Protein AF-A0A167GRJ6-F1 (afdb_monomer_lite)

Radius of gyration: 40.34 Å; chains: 1; bounding box: 86×49×96 Å

Foldseek 3Di:
DCVVDCPVCPPVNVVVVLVVCCVVVPHDDDPVVVVVVVVVVVVPPPDDDPPDPADDDDPDVPDDRDPDDDDDDPDPDDDDQADPQFLLNDPLLVVQLVVLLVLLCVLQQPPPPDPDHDDSCVVQVVCCVVQVDGNRNRGPVCSVVSNVVSVVSSCPGPVNVVCVVVVHDSGDDSVVSSVVVD

Secondary structure (DSSP, 8-state):
-GGG-TTTS-HHHHHHHHHHHHHHHS----TTHHHHHHHHHHH-------S--S---SS-TT----S------------PPPPTTBTTTSHHHHHHHHHHHHHHHHHHHS-TT-SS---TTHHHHHHHHHHSS-GGGSBGGGHHHHHHHHHHHHHTSHHHHHHHHTT--SS--HHHHHHHT-

Sequence (182 aa):
MVDSDPNAYPVEALMKIKATHEKMAGRIEQAADMFCARKLLNDLKMIEVHHNLGNVAIDSPGAILAQTVNLKTTKTTIKINAPPGTIGADQSASRYVQHLIRRYNEFAGADKTRGTKFSYGAISKNIETNFKAPWKLVAMENFGALCTYLQRRIARTRIAKSNSAKGHRSFSSFEEYSSEQR

Organism: NCBI:txid1300342

pLDDT: mean 82.09, std 11.41, range [52.38, 95.94]

Structure (mmCIF, N/CA/C/O backbone):
data_AF-A0A167GRJ6-F1
#
_entry.id   AF-A0A167GRJ6-F1
#
loop_
_atom_site.group_PDB
_atom_site.id
_atom_site.type_symbol
_atom_site.label_atom_id
_atom_site.label_alt_id
_atom_site.label_comp_id
_atom_site.label_asym_id
_atom_site.label_entity_id
_atom_site.label_seq_id
_atom_site.pdbx_PDB_ins_code
_atom_site.Cartn_x
_atom_site.Cartn_y
_atom_site.Cartn_z
_atom_site.occupancy
_atom_site.B_iso_or_equiv
_atom_site.auth_seq_id
_atom_site.auth_comp_id
_atom_site.auth_asym_id
_atom_site.auth_atom_id
_atom_site.pdbx_PDB_model_num
ATOM 1 N N . MET A 1 1 ? 48.302 21.259 -43.603 1.00 52.38 1 MET A N 1
ATOM 2 C CA . MET A 1 1 ? 47.309 21.167 -44.691 1.00 52.38 1 MET A CA 1
ATOM 3 C C . MET A 1 1 ? 47.840 22.029 -45.822 1.00 52.38 1 MET A C 1
ATOM 5 O O . MET A 1 1 ? 48.268 23.138 -45.532 1.00 52.38 1 MET A O 1
ATOM 9 N N . VAL A 1 2 ? 47.944 21.498 -47.044 1.00 59.41 2 VAL A N 1
ATOM 10 C CA . VAL A 1 2 ? 48.579 22.200 -48.183 1.00 59.41 2 VAL A CA 1
ATOM 11 C C . VAL A 1 2 ? 47.883 23.540 -48.457 1.00 59.41 2 VAL A C 1
ATOM 13 O O . VAL A 1 2 ? 48.549 24.533 -48.720 1.00 59.41 2 VAL A O 1
ATOM 16 N N . ASP A 1 3 ? 46.569 23.597 -48.233 1.00 60.84 3 ASP A N 1
ATOM 17 C CA . ASP A 1 3 ? 45.753 24.805 -48.406 1.00 60.84 3 ASP A CA 1
ATOM 18 C C . ASP A 1 3 ? 45.880 25.836 -47.267 1.00 60.84 3 ASP A C 1
ATOM 20 O O . ASP A 1 3 ? 45.352 26.939 -47.370 1.00 60.84 3 ASP A O 1
ATOM 24 N N . SER A 1 4 ? 46.568 25.506 -46.167 1.00 69.25 4 SER A N 1
ATOM 25 C CA . SER A 1 4 ? 46.751 26.427 -45.032 1.00 69.25 4 SER A CA 1
ATOM 26 C C . SER A 1 4 ? 47.984 27.320 -45.147 1.00 69.25 4 SER A C 1
ATOM 28 O O . SER A 1 4 ? 48.076 28.288 -44.398 1.00 69.25 4 SER A O 1
ATOM 30 N N . ASP A 1 5 ? 48.929 27.006 -46.037 1.00 69.19 5 ASP A N 1
ATOM 31 C CA . ASP A 1 5 ? 50.139 27.812 -46.232 1.00 69.19 5 ASP A CA 1
ATOM 32 C C . ASP A 1 5 ? 50.564 27.833 -47.713 1.00 69.19 5 ASP A C 1
ATOM 34 O O . ASP A 1 5 ? 51.377 27.009 -48.153 1.00 69.19 5 ASP A O 1
ATOM 38 N N . PRO A 1 6 ? 50.023 28.784 -48.498 1.00 68.81 6 PRO A N 1
ATOM 39 C CA . PRO A 1 6 ? 50.316 28.916 -49.926 1.00 68.81 6 PRO A CA 1
ATOM 40 C C . PRO A 1 6 ? 51.794 29.193 -50.235 1.00 68.81 6 PRO A C 1
ATOM 42 O O . PRO A 1 6 ? 52.255 28.904 -51.338 1.00 68.81 6 PRO A O 1
ATOM 45 N N . ASN A 1 7 ? 52.546 29.743 -49.276 1.00 72.31 7 ASN A N 1
ATOM 46 C CA . ASN A 1 7 ? 53.958 30.078 -49.461 1.00 72.31 7 ASN A CA 1
ATOM 47 C C . ASN A 1 7 ? 54.868 28.859 -49.274 1.00 72.31 7 ASN A C 1
ATOM 49 O O . ASN A 1 7 ? 55.929 28.788 -49.892 1.00 72.31 7 ASN A O 1
ATOM 53 N N . ALA A 1 8 ? 54.453 27.890 -48.453 1.00 74.25 8 ALA A N 1
ATOM 54 C CA . ALA A 1 8 ? 55.183 26.639 -48.261 1.00 74.25 8 ALA A CA 1
ATOM 55 C C . ALA A 1 8 ? 55.034 25.671 -49.450 1.00 74.25 8 ALA A C 1
ATOM 57 O O . ALA A 1 8 ? 55.928 24.859 -49.696 1.00 74.25 8 ALA A O 1
ATOM 58 N N . TYR A 1 9 ? 53.936 25.770 -50.209 1.00 76.56 9 TYR A N 1
ATOM 59 C CA . TYR A 1 9 ? 53.639 24.900 -51.353 1.00 76.56 9 TYR A CA 1
ATOM 60 C C . TYR A 1 9 ? 53.313 25.702 -52.621 1.00 76.56 9 TYR A C 1
ATOM 62 O O . TYR A 1 9 ? 52.185 25.648 -53.119 1.00 76.56 9 TYR A O 1
ATOM 70 N N . PRO A 1 10 ? 54.293 26.430 -53.188 1.00 81.31 10 PRO A N 1
ATOM 71 C CA . PRO A 1 10 ? 54.094 27.113 -54.457 1.00 81.31 10 PRO A CA 1
ATOM 72 C C . PRO A 1 10 ? 53.837 26.102 -55.582 1.00 81.31 10 PRO A C 1
ATOM 74 O O . PRO A 1 10 ? 54.253 24.941 -55.515 1.00 81.31 10 PRO A O 1
ATOM 77 N N . VAL A 1 11 ? 53.196 26.562 -56.659 1.00 81.38 11 VAL A N 1
ATOM 78 C CA . VAL A 1 11 ? 52.809 25.732 -57.818 1.00 81.38 11 VAL A CA 1
ATOM 79 C C . VAL A 1 11 ? 53.981 24.893 -58.339 1.00 81.38 11 VAL A C 1
ATOM 81 O O . VAL A 1 11 ? 53.824 23.708 -58.622 1.00 81.38 11 VAL A O 1
ATOM 84 N N . GLU A 1 12 ? 55.180 25.472 -58.389 1.00 83.00 12 GLU A N 1
ATOM 85 C CA . GLU A 1 12 ? 56.391 24.780 -58.838 1.00 83.00 12 GLU A CA 1
ATOM 86 C C . GLU A 1 12 ? 56.774 23.589 -57.949 1.00 83.00 12 GLU A C 1
ATOM 88 O O . GLU A 1 12 ? 57.211 22.549 -58.451 1.00 83.00 12 GLU A O 1
ATOM 93 N N . ALA A 1 13 ? 56.599 23.713 -56.631 1.00 83.12 13 ALA A N 1
ATOM 94 C CA . ALA A 1 13 ? 56.861 22.630 -55.690 1.00 83.12 13 ALA A CA 1
ATOM 95 C C . ALA A 1 13 ? 55.850 21.493 -55.884 1.00 83.12 13 ALA A C 1
ATOM 97 O O . ALA A 1 13 ? 56.240 20.327 -55.955 1.00 83.12 13 ALA A O 1
ATOM 98 N N . LEU A 1 14 ? 54.571 21.828 -56.069 1.00 82.56 14 LEU A N 1
ATOM 99 C CA . LEU A 1 14 ? 53.508 20.853 -56.325 1.00 82.56 14 LEU A CA 1
ATOM 100 C C . LEU A 1 14 ? 53.713 20.113 -57.655 1.00 82.56 14 LEU A C 1
ATOM 102 O O . LEU A 1 14 ? 53.552 18.894 -57.712 1.00 82.56 14 LEU A O 1
ATOM 106 N N . MET A 1 15 ? 54.153 20.812 -58.706 1.00 82.44 15 MET A N 1
ATOM 107 C CA . MET A 1 15 ? 54.484 20.181 -59.989 1.00 82.44 15 MET A CA 1
ATOM 108 C C . MET A 1 15 ? 55.668 19.214 -59.872 1.00 82.44 15 MET A C 1
ATOM 110 O O . MET A 1 15 ? 55.629 18.127 -60.452 1.00 82.44 15 MET A O 1
ATOM 114 N N . LYS A 1 16 ? 56.703 19.561 -59.094 1.00 84.25 16 LYS A N 1
ATOM 115 C CA . LYS A 1 16 ? 57.841 18.660 -58.835 1.00 84.25 16 LYS A CA 1
ATOM 116 C C . LYS A 1 16 ? 57.421 17.415 -58.058 1.00 84.25 16 LYS A C 1
ATOM 118 O O . LYS A 1 16 ? 57.845 16.310 -58.403 1.00 84.25 16 LYS A O 1
ATOM 123 N N . ILE A 1 17 ? 56.579 17.579 -57.039 1.00 82.75 17 ILE A N 1
ATOM 124 C CA . ILE A 1 17 ? 56.040 16.464 -56.250 1.00 82.75 17 ILE A CA 1
ATOM 125 C C . ILE A 1 17 ? 55.224 15.533 -57.154 1.00 82.75 17 ILE A C 1
ATOM 127 O O . ILE A 1 17 ? 55.461 14.324 -57.149 1.00 82.75 17 ILE A O 1
ATOM 131 N N . LYS A 1 18 ? 54.348 16.090 -58.000 1.00 81.50 18 LYS A N 1
ATOM 132 C CA . LYS A 1 18 ? 53.565 15.325 -58.980 1.00 81.50 18 LYS A CA 1
ATOM 133 C C . LYS A 1 18 ? 54.459 14.524 -59.928 1.00 81.50 18 LYS A C 1
ATOM 135 O O . LYS A 1 18 ? 54.314 13.309 -60.018 1.00 81.50 18 LYS A O 1
ATOM 140 N N . ALA A 1 19 ? 55.430 15.174 -60.568 1.00 81.88 19 ALA A N 1
ATOM 141 C CA . ALA A 1 19 ? 56.336 14.515 -61.509 1.00 81.88 19 ALA A CA 1
ATOM 142 C C . ALA A 1 19 ? 57.169 13.397 -60.852 1.00 81.88 19 ALA A C 1
ATOM 144 O O . ALA A 1 19 ? 57.495 12.395 -61.490 1.00 81.88 19 ALA A O 1
ATOM 145 N N . THR A 1 20 ? 57.520 13.557 -59.573 1.00 81.94 20 THR A N 1
ATOM 146 C CA . THR A 1 20 ? 58.228 12.525 -58.801 1.00 81.94 20 THR A CA 1
ATOM 147 C C . THR A 1 20 ? 57.313 11.331 -58.524 1.00 81.94 20 THR A C 1
ATOM 149 O O . THR A 1 20 ? 57.716 10.186 -58.728 1.00 81.94 20 THR A O 1
ATOM 152 N N . HIS A 1 21 ? 56.060 11.588 -58.143 1.00 76.06 21 HIS A N 1
ATOM 153 C CA . HIS A 1 21 ? 55.060 10.546 -57.923 1.00 76.06 21 HIS A CA 1
ATOM 154 C C . HIS A 1 21 ? 54.701 9.778 -59.196 1.00 76.06 21 HIS A C 1
ATOM 156 O O . HIS A 1 21 ? 54.635 8.556 -59.144 1.00 76.06 21 HIS A O 1
ATOM 162 N N . GLU A 1 22 ? 54.534 10.437 -60.343 1.00 80.62 22 GLU A N 1
ATOM 163 C CA . GLU A 1 22 ? 54.238 9.758 -61.617 1.00 80.62 22 GLU A CA 1
ATOM 164 C C . GLU A 1 22 ? 55.364 8.796 -62.029 1.00 80.62 22 GLU A C 1
ATOM 166 O O . GLU A 1 22 ? 55.100 7.701 -62.531 1.00 80.62 22 GLU A O 1
ATOM 171 N N . LYS A 1 23 ? 56.624 9.160 -61.745 1.00 78.00 23 LYS A N 1
ATOM 172 C CA .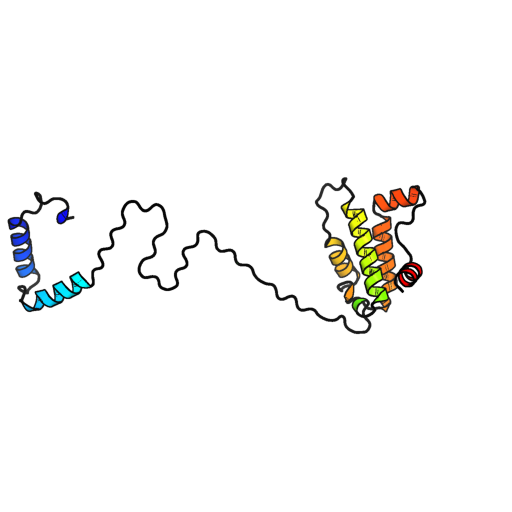 LYS A 1 23 ? 57.793 8.300 -61.985 1.00 78.00 23 LYS A CA 1
ATOM 173 C C . LYS A 1 23 ? 57.872 7.111 -61.027 1.00 78.00 23 LYS A C 1
ATOM 175 O O . LYS A 1 23 ? 58.286 6.037 -61.448 1.00 78.00 23 LYS A O 1
ATOM 180 N N . MET A 1 24 ? 57.506 7.293 -59.756 1.00 75.31 24 MET A N 1
ATOM 181 C CA . MET A 1 24 ? 57.593 6.237 -58.735 1.00 75.31 24 MET A CA 1
ATOM 182 C C . MET A 1 24 ? 56.370 5.308 -58.710 1.00 75.31 24 MET A C 1
ATOM 184 O O . MET A 1 24 ? 56.519 4.120 -58.445 1.00 75.31 24 MET A O 1
ATOM 188 N N . ALA A 1 25 ? 55.171 5.831 -58.979 1.00 66.88 25 ALA A N 1
ATOM 189 C CA . ALA A 1 25 ? 53.898 5.105 -58.911 1.00 66.88 25 ALA A CA 1
ATOM 190 C C . A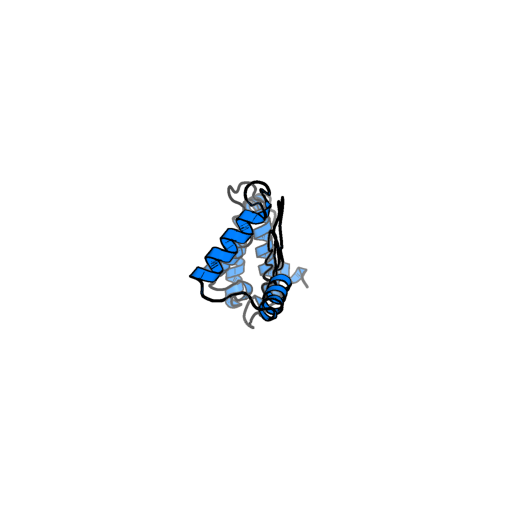LA A 1 25 ? 53.433 4.537 -60.268 1.00 66.88 25 ALA A C 1
ATOM 192 O O . ALA A 1 25 ? 52.431 3.826 -60.327 1.00 66.88 25 ALA A O 1
ATOM 193 N N . GLY A 1 26 ? 54.171 4.801 -61.353 1.00 62.78 26 GLY A N 1
ATOM 194 C CA . GLY A 1 26 ? 54.158 3.976 -62.566 1.00 62.78 26 GLY A CA 1
ATOM 195 C C . GLY A 1 26 ? 53.085 4.281 -63.613 1.00 62.78 26 GLY A C 1
ATOM 196 O O . GLY A 1 26 ? 52.961 3.521 -64.573 1.00 62.78 26 GLY A O 1
ATOM 197 N N . ARG A 1 27 ? 52.319 5.372 -63.494 1.00 77.69 27 ARG A N 1
ATOM 198 C CA . ARG A 1 27 ? 51.393 5.793 -64.557 1.00 77.69 27 ARG A CA 1
ATOM 199 C C . ARG A 1 27 ? 51.230 7.309 -64.598 1.00 77.69 27 ARG A C 1
ATOM 201 O O . ARG A 1 27 ? 50.967 7.930 -63.575 1.00 77.69 27 ARG A O 1
ATOM 208 N N . ILE A 1 28 ? 51.349 7.873 -65.799 1.00 75.25 28 ILE A N 1
ATOM 209 C CA . ILE A 1 28 ? 51.044 9.280 -66.087 1.00 75.25 28 ILE A CA 1
ATOM 210 C C . ILE A 1 28 ? 49.521 9.452 -66.091 1.00 75.25 28 ILE A C 1
ATOM 212 O O . ILE A 1 28 ? 48.807 8.599 -66.629 1.00 75.25 28 ILE A O 1
ATOM 216 N N . GLU A 1 29 ? 49.025 10.541 -65.505 1.00 75.94 29 GLU A N 1
ATOM 217 C CA . GLU A 1 29 ? 47.596 10.863 -65.513 1.00 75.94 29 GLU A CA 1
ATOM 218 C C . GLU A 1 29 ? 47.044 10.957 -66.945 1.00 75.94 29 GLU A C 1
ATOM 220 O O . GLU A 1 29 ? 47.617 11.591 -67.832 1.00 75.94 29 GLU A O 1
ATOM 225 N N . GLN A 1 30 ? 45.897 10.325 -67.171 1.00 81.44 30 GLN A N 1
ATOM 226 C CA . GLN A 1 30 ? 45.171 10.335 -68.435 1.00 81.44 30 GLN A CA 1
ATOM 227 C C . GLN A 1 30 ? 43.922 11.210 -68.320 1.00 81.44 30 GLN A C 1
ATOM 229 O O . GLN A 1 30 ? 43.357 11.392 -67.244 1.00 81.44 30 GLN A O 1
ATOM 234 N N . ALA A 1 31 ? 43.410 11.692 -69.454 1.00 75.31 31 ALA A N 1
ATOM 235 C CA . ALA A 1 31 ? 42.191 12.505 -69.483 1.00 75.31 31 ALA A CA 1
ATOM 236 C C . ALA A 1 31 ? 40.968 11.800 -68.850 1.00 75.31 31 ALA A C 1
ATOM 238 O O . ALA A 1 31 ? 40.094 12.463 -68.293 1.00 75.31 31 ALA A O 1
ATOM 239 N N . ALA A 1 32 ? 40.923 10.462 -68.877 1.00 76.62 32 ALA A N 1
ATOM 240 C CA . ALA A 1 32 ? 39.876 9.667 -68.233 1.00 76.62 32 ALA A CA 1
ATOM 241 C C . ALA A 1 32 ? 39.925 9.724 -66.692 1.00 76.62 32 ALA A C 1
ATOM 243 O O . ALA A 1 32 ? 38.885 9.626 -66.039 1.00 76.62 32 ALA A O 1
ATOM 244 N N . ASP A 1 33 ? 41.100 9.955 -66.099 1.00 80.31 33 ASP A N 1
ATOM 245 C CA . ASP A 1 33 ? 41.265 10.045 -64.644 1.00 80.31 33 ASP A CA 1
ATOM 246 C C . ASP A 1 33 ? 40.583 11.283 -64.069 1.00 80.31 33 ASP A C 1
ATOM 248 O O . ASP A 1 33 ? 40.101 11.255 -62.939 1.00 80.31 33 ASP A O 1
ATOM 252 N N . MET A 1 34 ? 40.444 12.340 -64.876 1.00 79.00 34 MET A N 1
ATOM 253 C CA . MET A 1 34 ? 39.688 13.532 -64.501 1.00 79.00 34 MET A CA 1
ATOM 254 C C . MET A 1 34 ? 38.221 13.202 -64.199 1.00 79.00 34 MET A C 1
ATOM 256 O O . MET A 1 34 ? 37.629 13.812 -63.309 1.00 79.00 34 MET A O 1
ATOM 260 N N . PHE A 1 35 ? 37.625 12.236 -64.905 1.00 79.62 35 PHE A N 1
ATOM 261 C CA . PHE A 1 35 ? 36.249 11.812 -64.647 1.00 79.62 35 PHE A CA 1
ATOM 262 C C . PHE A 1 35 ? 36.135 11.072 -63.307 1.00 79.62 35 PHE A C 1
ATOM 264 O O . PHE A 1 35 ? 35.255 11.384 -62.503 1.00 79.62 35 PHE A O 1
ATOM 271 N N . CYS A 1 36 ? 37.063 10.152 -63.027 1.00 77.94 36 CYS A N 1
ATOM 272 C CA . CYS A 1 36 ? 37.136 9.435 -61.752 1.00 77.94 36 CYS A CA 1
ATOM 273 C C . CYS A 1 36 ? 37.405 10.383 -60.575 1.00 77.94 36 CYS A C 1
ATOM 275 O O . CYS A 1 36 ? 36.700 10.325 -59.570 1.00 77.94 36 CYS A O 1
ATOM 277 N N . ALA A 1 37 ? 38.363 11.302 -60.722 1.00 81.00 37 ALA A N 1
ATOM 278 C CA . ALA A 1 37 ? 38.673 12.314 -59.718 1.00 81.00 37 ALA A CA 1
ATOM 279 C C . ALA A 1 37 ? 37.470 13.227 -59.454 1.00 81.00 37 ALA A C 1
ATOM 281 O O . ALA A 1 37 ? 37.128 13.473 -58.303 1.00 81.00 37 ALA A O 1
ATOM 282 N N . ARG A 1 38 ? 36.763 13.669 -60.505 1.00 79.00 38 ARG A N 1
ATOM 283 C CA . ARG A 1 38 ? 35.547 14.483 -60.364 1.00 79.00 38 ARG A CA 1
ATOM 284 C C . ARG A 1 38 ? 34.437 13.738 -59.632 1.00 79.00 38 ARG A C 1
ATOM 286 O O . ARG A 1 38 ? 33.759 14.341 -58.811 1.00 79.00 38 ARG A O 1
ATOM 293 N N . LYS A 1 39 ? 34.253 12.443 -59.902 1.00 80.31 39 LYS A N 1
ATOM 294 C CA . LYS A 1 39 ? 33.269 11.624 -59.186 1.00 80.31 39 LYS A CA 1
ATOM 295 C C . LYS A 1 39 ? 33.614 11.512 -57.698 1.00 80.31 39 LYS A C 1
ATOM 297 O O . LYS A 1 39 ? 32.751 11.757 -56.868 1.00 80.31 39 LYS A O 1
ATOM 302 N N . LEU A 1 40 ? 34.877 11.237 -57.370 1.00 78.44 40 LEU A N 1
ATOM 303 C CA . LEU A 1 40 ? 35.349 11.183 -55.983 1.00 78.44 40 LEU A CA 1
ATOM 304 C C . LEU A 1 40 ? 35.202 12.533 -55.267 1.00 78.44 40 LEU A C 1
ATOM 306 O O . LEU A 1 40 ? 34.757 12.565 -54.127 1.00 78.44 40 LEU A O 1
ATOM 310 N N . LEU A 1 41 ? 35.524 13.642 -55.940 1.00 78.38 41 LEU A N 1
ATOM 311 C CA . LEU A 1 41 ? 35.351 14.997 -55.404 1.00 78.38 41 LEU A CA 1
ATOM 312 C C . LEU A 1 41 ? 33.879 15.363 -55.193 1.00 78.38 41 LEU A C 1
ATOM 314 O O . LEU A 1 41 ? 33.559 16.033 -54.220 1.00 78.38 41 LEU A O 1
ATOM 318 N N . ASN A 1 42 ? 32.985 14.915 -56.074 1.00 75.88 42 ASN A N 1
ATOM 319 C CA . ASN A 1 42 ? 31.549 15.135 -55.916 1.00 75.88 42 ASN A CA 1
ATOM 320 C C . ASN A 1 42 ? 30.950 14.283 -54.782 1.00 75.88 42 ASN A C 1
ATOM 322 O O . ASN A 1 42 ? 30.030 14.740 -54.108 1.00 75.88 42 ASN A O 1
ATOM 326 N N . ASP A 1 43 ? 31.465 13.067 -54.567 1.00 69.88 43 ASP A N 1
ATOM 327 C CA . ASP A 1 43 ? 31.038 12.169 -53.483 1.00 69.88 43 ASP A CA 1
ATOM 328 C C . ASP A 1 43 ? 31.652 12.562 -52.120 1.00 69.88 43 ASP A C 1
ATOM 330 O O . ASP A 1 43 ? 31.115 12.219 -51.062 1.00 69.88 43 ASP A O 1
ATOM 334 N N . LEU A 1 44 ? 32.753 13.322 -52.125 1.00 69.38 44 LEU A N 1
ATOM 335 C CA . LEU A 1 44 ? 33.349 13.938 -50.941 1.00 69.38 44 LEU A CA 1
ATOM 336 C C . LEU A 1 44 ? 32.441 15.063 -50.423 1.00 69.38 44 LEU A C 1
ATOM 338 O O . LEU A 1 44 ? 32.605 16.240 -50.742 1.00 69.38 44 LEU A O 1
ATOM 342 N N . LYS A 1 45 ? 31.490 14.713 -49.553 1.00 62.94 45 LYS A N 1
ATOM 343 C CA . LYS A 1 45 ? 30.806 15.695 -48.703 1.00 62.94 45 LYS A CA 1
ATOM 344 C C . LYS A 1 45 ? 31.827 16.292 -47.733 1.00 62.94 45 LYS A C 1
ATOM 346 O O . LYS A 1 45 ? 32.117 15.714 -46.687 1.00 62.94 45 LYS A O 1
ATOM 351 N N . MET A 1 46 ? 32.379 17.450 -48.073 1.00 63.00 46 MET A N 1
ATOM 352 C CA . MET A 1 46 ? 33.257 18.190 -47.172 1.00 63.00 46 MET A CA 1
ATOM 353 C C . MET A 1 46 ? 32.398 18.846 -46.083 1.00 63.00 46 MET A C 1
ATOM 355 O O . MET A 1 46 ? 31.822 19.913 -46.282 1.00 63.00 46 MET A O 1
ATOM 359 N N . ILE A 1 47 ? 32.228 18.158 -44.953 1.00 68.81 47 ILE A N 1
ATOM 360 C CA . ILE A 1 47 ? 31.465 18.669 -43.811 1.00 68.81 47 ILE A CA 1
ATOM 361 C C . ILE A 1 47 ? 32.464 19.161 -42.773 1.00 68.81 47 ILE A C 1
ATOM 363 O O . ILE A 1 47 ? 33.029 18.377 -42.013 1.00 68.81 47 ILE A O 1
ATOM 367 N N . GLU A 1 48 ? 32.674 20.472 -42.740 1.00 68.62 48 GLU A N 1
ATOM 368 C CA . GLU A 1 48 ? 33.443 21.118 -41.684 1.00 68.62 48 GLU A CA 1
ATOM 369 C C . GLU A 1 48 ? 32.506 21.637 -40.595 1.00 68.62 48 GLU A C 1
ATOM 371 O O . GLU A 1 48 ? 31.606 22.439 -40.850 1.00 68.62 48 GLU A O 1
ATOM 376 N N . VAL A 1 49 ? 32.720 21.181 -39.362 1.00 65.75 49 VAL A N 1
ATOM 377 C CA . VAL A 1 49 ? 31.957 21.630 -38.196 1.00 65.75 49 VAL A CA 1
ATOM 378 C C . VAL A 1 49 ? 32.879 22.445 -37.301 1.00 65.75 49 VAL A C 1
ATOM 380 O O . VAL A 1 49 ? 33.707 21.893 -36.581 1.00 65.75 49 VAL A O 1
ATOM 383 N N . HIS A 1 50 ? 32.708 23.765 -37.318 1.00 69.62 50 HIS A N 1
ATOM 384 C CA . HIS A 1 50 ? 33.457 24.684 -36.461 1.00 69.62 50 HIS A CA 1
ATOM 385 C C . HIS A 1 50 ? 32.599 25.143 -35.275 1.00 69.62 50 HIS A C 1
ATOM 387 O O . HIS A 1 50 ? 31.408 25.401 -35.431 1.00 69.62 50 HIS A O 1
ATOM 393 N N . HIS A 1 51 ? 33.212 25.264 -34.093 1.00 60.41 51 HIS A N 1
ATOM 394 C CA . HIS A 1 51 ? 32.605 25.820 -32.869 1.00 60.41 51 HIS A CA 1
ATOM 395 C C . HIS A 1 51 ? 31.272 25.178 -32.430 1.00 60.41 51 HIS A C 1
ATOM 397 O O . HIS A 1 51 ? 30.354 25.871 -31.990 1.00 60.41 51 HIS A O 1
ATOM 403 N N . ASN A 1 52 ? 31.139 23.851 -32.526 1.00 70.62 52 ASN A N 1
ATOM 404 C CA . ASN A 1 52 ? 29.928 23.173 -32.066 1.00 70.62 52 ASN A CA 1
ATOM 405 C C . ASN A 1 52 ? 29.975 22.889 -30.553 1.00 70.62 52 ASN A C 1
ATOM 407 O O . ASN A 1 52 ? 30.904 22.255 -30.061 1.00 70.62 52 ASN A O 1
ATOM 411 N N . LEU A 1 53 ? 28.956 23.355 -29.828 1.00 63.44 53 LEU A N 1
ATOM 412 C CA . LEU A 1 53 ? 28.785 23.157 -28.380 1.00 63.44 53 LEU A CA 1
ATOM 413 C C . LEU A 1 53 ? 27.707 22.104 -28.043 1.00 63.44 53 LEU A C 1
ATOM 415 O O . LEU A 1 53 ? 27.313 21.970 -26.887 1.00 63.44 53 LEU A O 1
ATOM 419 N N . GLY A 1 54 ? 27.182 21.404 -29.050 1.00 70.56 54 GLY A N 1
ATOM 420 C CA . GLY A 1 54 ? 26.066 20.466 -28.946 1.00 70.56 54 GLY A CA 1
ATOM 421 C C . GLY A 1 54 ? 26.354 19.125 -29.623 1.00 70.56 54 GLY A C 1
ATOM 422 O O . GLY A 1 54 ? 27.501 18.726 -29.806 1.00 70.56 54 GLY A O 1
ATOM 423 N N . ASN A 1 55 ? 25.294 18.400 -29.983 1.00 70.56 55 ASN A N 1
ATOM 424 C CA . ASN A 1 55 ? 25.423 17.078 -30.590 1.00 70.56 55 ASN A CA 1
ATOM 425 C C . ASN A 1 55 ? 25.243 17.172 -32.115 1.00 70.56 55 ASN A C 1
ATOM 427 O O . ASN A 1 55 ? 24.336 17.853 -32.595 1.00 70.56 55 ASN A O 1
ATOM 431 N N . VAL A 1 56 ? 26.073 16.452 -32.875 1.00 72.06 56 VAL A N 1
ATOM 432 C CA . VAL A 1 56 ? 26.037 16.422 -34.346 1.00 72.06 56 VAL A CA 1
ATOM 433 C C . VAL A 1 56 ? 25.846 14.984 -34.815 1.00 72.06 56 VAL A C 1
ATOM 435 O O . VAL A 1 56 ? 26.589 14.097 -34.406 1.00 72.06 56 VAL A O 1
ATOM 438 N N . ALA A 1 57 ? 24.854 14.756 -35.676 1.00 72.56 57 ALA A N 1
ATOM 439 C CA . ALA A 1 57 ? 24.631 13.477 -36.343 1.00 72.56 57 ALA A CA 1
ATOM 440 C C . ALA A 1 57 ? 24.708 13.687 -37.860 1.00 72.56 57 ALA A C 1
ATOM 442 O O . ALA A 1 57 ? 23.961 14.495 -38.409 1.00 72.56 57 ALA A O 1
ATOM 443 N N . ILE A 1 58 ? 25.615 12.969 -38.524 1.00 70.38 58 ILE A N 1
ATOM 444 C CA . ILE A 1 58 ? 25.812 13.020 -39.978 1.00 70.38 58 ILE A CA 1
ATOM 445 C C . ILE A 1 58 ? 25.404 11.657 -40.538 1.00 70.38 58 ILE A C 1
ATOM 447 O O . ILE A 1 58 ? 25.822 10.625 -40.017 1.00 70.38 58 ILE A O 1
ATOM 451 N N . ASP A 1 59 ? 24.539 11.659 -41.554 1.00 63.69 59 ASP A N 1
ATOM 452 C CA . ASP A 1 59 ? 24.071 10.463 -42.270 1.00 63.69 59 ASP A CA 1
ATOM 453 C C . ASP A 1 59 ? 23.543 9.331 -41.355 1.00 63.69 59 ASP A C 1
ATOM 455 O O . ASP A 1 59 ? 23.808 8.152 -41.573 1.00 63.69 59 ASP A O 1
ATOM 459 N N . SER A 1 60 ? 22.765 9.673 -40.318 1.00 68.25 60 SER A N 1
ATOM 460 C CA . SER A 1 60 ? 22.209 8.695 -39.365 1.00 68.25 60 SER A CA 1
ATOM 461 C C . SER A 1 60 ? 20.671 8.619 -39.427 1.00 68.25 60 SER A C 1
ATOM 463 O O . SER A 1 60 ? 19.985 9.231 -38.601 1.00 68.25 60 SER A O 1
ATOM 465 N N . PRO A 1 61 ? 20.092 7.887 -40.400 1.00 66.62 61 PRO A N 1
ATOM 466 C CA . PRO A 1 61 ? 18.649 7.671 -40.474 1.00 66.62 61 PRO A CA 1
ATOM 467 C C . PRO A 1 61 ? 18.168 6.877 -39.250 1.00 66.62 61 PRO A C 1
ATOM 469 O O . PRO A 1 61 ? 18.649 5.783 -38.971 1.00 66.62 61 PRO A O 1
ATOM 472 N N . GLY A 1 62 ? 17.223 7.446 -38.497 1.00 68.31 62 GLY A N 1
ATOM 473 C CA . GLY A 1 62 ? 16.718 6.866 -37.246 1.00 68.31 62 GLY A CA 1
ATOM 474 C C . GLY A 1 62 ? 17.465 7.301 -35.980 1.00 68.31 62 GLY A C 1
ATOM 475 O O . GLY A 1 62 ? 17.087 6.880 -34.887 1.00 68.31 62 GLY A O 1
ATOM 476 N N . ALA A 1 63 ? 18.482 8.165 -36.083 1.00 73.25 63 ALA A N 1
ATOM 477 C CA . ALA A 1 63 ? 19.105 8.745 -34.899 1.00 73.25 63 ALA A CA 1
ATOM 478 C C . ALA A 1 63 ? 18.140 9.709 -34.194 1.00 73.25 63 ALA A C 1
ATOM 480 O O . ALA A 1 63 ? 17.698 10.706 -34.763 1.00 73.25 63 ALA A O 1
ATOM 481 N N . ILE A 1 64 ? 17.845 9.422 -32.925 1.00 64.06 64 ILE A N 1
ATOM 482 C CA . ILE A 1 64 ? 17.139 10.336 -32.026 1.00 64.06 64 ILE A CA 1
ATOM 483 C C . ILE A 1 64 ? 18.180 10.963 -31.106 1.00 64.06 64 ILE A C 1
ATOM 485 O O . ILE A 1 64 ? 18.753 10.302 -30.241 1.00 64.06 64 ILE A O 1
ATOM 489 N N . LEU A 1 65 ? 18.421 12.254 -31.298 1.00 63.62 65 LEU A N 1
ATOM 490 C CA . LEU A 1 65 ? 19.384 13.026 -30.527 1.00 63.62 65 LEU A CA 1
ATOM 491 C C . LEU A 1 65 ? 18.690 13.645 -29.308 1.00 63.62 65 LEU A C 1
ATOM 493 O O . LEU A 1 65 ? 18.182 14.761 -29.368 1.00 63.62 65 LEU A O 1
ATOM 497 N N . ALA A 1 66 ? 18.619 12.901 -28.204 1.00 61.19 66 ALA A N 1
ATOM 498 C CA . ALA A 1 66 ? 17.980 13.354 -26.967 1.00 61.19 66 ALA A CA 1
ATOM 499 C C . ALA A 1 66 ? 18.955 13.289 -25.781 1.00 61.19 66 ALA A C 1
ATOM 501 O O . ALA A 1 66 ? 19.617 12.276 -25.577 1.00 61.19 66 ALA A O 1
ATOM 502 N N . GLN A 1 67 ? 19.008 14.346 -24.962 1.00 65.81 67 GLN A N 1
ATOM 503 C CA . GLN A 1 67 ? 19.829 14.382 -23.737 1.00 65.81 67 GLN A CA 1
ATOM 504 C C . GLN A 1 67 ? 19.278 13.478 -22.621 1.00 65.81 67 GLN A C 1
ATOM 506 O O . GLN A 1 67 ? 20.012 13.051 -21.735 1.00 65.81 67 GLN A O 1
ATOM 511 N N . THR A 1 68 ? 17.975 13.185 -22.623 1.00 59.97 68 THR A N 1
ATOM 512 C CA . THR A 1 68 ? 17.341 12.285 -21.651 1.00 59.97 68 THR A CA 1
ATOM 513 C C . THR A 1 68 ? 16.141 11.600 -22.290 1.00 59.97 68 THR A C 1
ATOM 515 O O . THR A 1 68 ? 15.221 12.260 -22.772 1.00 59.97 68 THR A O 1
ATOM 518 N N . VAL A 1 69 ? 16.131 10.268 -22.266 1.00 65.81 69 VAL A N 1
ATOM 519 C CA . VAL A 1 69 ? 15.020 9.446 -22.760 1.00 65.81 69 VAL A CA 1
ATOM 520 C C . VAL A 1 69 ? 14.190 8.977 -21.567 1.00 65.81 69 VAL A C 1
ATOM 522 O O . VAL A 1 69 ? 14.656 8.197 -20.740 1.00 65.81 69 VAL A O 1
ATOM 525 N N . ASN A 1 70 ? 12.944 9.445 -21.467 1.00 69.56 70 ASN A N 1
ATOM 526 C CA . ASN A 1 70 ? 12.012 9.010 -20.424 1.00 69.56 70 ASN A CA 1
ATOM 527 C C . ASN A 1 70 ? 11.190 7.806 -20.904 1.00 69.56 70 ASN A C 1
ATOM 529 O O . ASN A 1 70 ? 10.161 7.958 -21.561 1.00 69.56 70 ASN A O 1
ATOM 533 N N . LEU A 1 71 ? 11.631 6.601 -20.542 1.00 67.19 71 LEU A N 1
ATOM 534 C CA . LEU A 1 71 ? 10.920 5.353 -20.823 1.00 67.19 71 LEU A CA 1
ATOM 535 C C . LEU A 1 71 ? 9.768 5.158 -19.826 1.00 67.19 71 LEU A C 1
ATOM 537 O O . LEU A 1 71 ? 9.956 4.671 -18.711 1.00 67.19 71 LEU A O 1
ATOM 541 N N . LYS A 1 72 ? 8.546 5.519 -20.228 1.00 66.31 72 LYS A N 1
ATOM 542 C CA . LYS A 1 72 ? 7.335 5.177 -19.470 1.00 66.31 72 LYS A CA 1
ATOM 543 C C . LYS A 1 72 ? 6.901 3.762 -19.839 1.00 66.31 72 LYS A C 1
ATOM 545 O O . LYS A 1 72 ? 6.210 3.554 -20.829 1.00 66.31 72 LYS A O 1
ATOM 550 N N . THR A 1 73 ? 7.301 2.782 -19.034 1.00 63.19 73 THR A N 1
ATOM 551 C CA . THR A 1 73 ? 6.755 1.425 -19.130 1.00 63.19 73 THR A CA 1
ATOM 552 C C . THR A 1 73 ? 5.321 1.424 -18.600 1.00 63.19 73 THR A C 1
ATOM 554 O O . THR A 1 73 ? 5.072 1.461 -17.394 1.00 63.19 73 THR A O 1
ATOM 557 N N . THR A 1 74 ? 4.344 1.402 -19.503 1.00 60.59 74 THR A N 1
ATOM 558 C CA . THR A 1 74 ? 2.938 1.167 -19.163 1.00 60.59 74 THR A CA 1
ATOM 559 C C . THR A 1 74 ? 2.790 -0.288 -18.731 1.00 60.59 74 THR A C 1
ATOM 561 O O . THR A 1 74 ? 2.654 -1.190 -19.551 1.00 60.59 74 THR A O 1
ATOM 564 N N . LYS A 1 75 ? 2.851 -0.545 -17.419 1.00 63.72 75 LYS A N 1
ATOM 565 C CA . LYS A 1 75 ? 2.522 -1.863 -16.864 1.00 63.72 75 LYS A CA 1
ATOM 566 C C . LYS A 1 75 ? 1.037 -2.133 -17.096 1.00 63.72 75 LYS A C 1
ATOM 568 O O . LYS A 1 75 ? 0.188 -1.577 -16.396 1.00 63.72 75 LYS A O 1
ATOM 573 N N . THR A 1 76 ? 0.723 -2.986 -18.065 1.00 63.59 76 THR A N 1
ATOM 574 C CA . THR A 1 76 ? -0.636 -3.478 -18.298 1.00 63.59 76 THR A CA 1
ATOM 575 C C . THR A 1 76 ? -1.105 -4.201 -17.038 1.00 63.59 76 THR A C 1
ATOM 577 O O . THR A 1 76 ? -0.618 -5.276 -16.695 1.00 63.59 76 THR A O 1
ATOM 580 N N . THR A 1 77 ? -2.004 -3.574 -16.282 1.00 61.62 77 THR A N 1
ATOM 581 C CA . THR A 1 77 ? -2.530 -4.158 -15.045 1.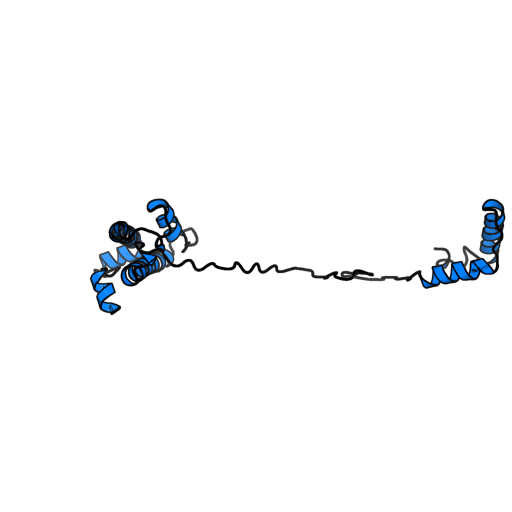00 61.62 77 THR A CA 1
ATOM 582 C C . THR A 1 77 ? -3.630 -5.141 -15.418 1.00 61.62 77 THR A C 1
ATOM 584 O O . THR A 1 77 ? -4.739 -4.733 -15.760 1.00 61.62 77 THR A O 1
ATOM 587 N N . ILE A 1 78 ? -3.323 -6.437 -15.366 1.00 68.44 78 ILE A N 1
ATOM 588 C CA . ILE A 1 78 ? -4.308 -7.504 -15.564 1.00 68.44 78 ILE A CA 1
ATOM 589 C C . ILE A 1 78 ? -5.267 -7.478 -14.367 1.00 68.44 78 ILE A C 1
ATOM 591 O O . ILE A 1 78 ? -4.871 -7.737 -13.229 1.00 68.44 78 ILE A O 1
ATOM 595 N N . LYS A 1 79 ? -6.533 -7.124 -14.610 1.00 64.00 79 LYS A N 1
ATOM 596 C CA . LYS A 1 79 ? -7.591 -7.163 -13.593 1.00 64.00 79 LYS A CA 1
ATOM 597 C C . LYS A 1 79 ? -8.129 -8.590 -13.508 1.00 64.00 79 LYS A C 1
ATOM 599 O O . LYS A 1 79 ? -8.999 -8.972 -14.280 1.00 64.00 79 LYS A O 1
ATOM 604 N N . ILE A 1 80 ? -7.576 -9.382 -12.595 1.00 69.88 80 ILE A N 1
ATOM 605 C CA . ILE A 1 80 ? -8.061 -10.735 -12.307 1.00 69.88 80 ILE A CA 1
ATOM 606 C C . ILE A 1 80 ? -9.287 -10.610 -11.397 1.00 69.88 80 ILE A C 1
ATOM 608 O O . ILE A 1 80 ? -9.199 -10.014 -10.320 1.00 69.88 80 ILE A O 1
ATOM 612 N N . ASN A 1 81 ? -10.427 -11.147 -11.834 1.00 77.50 81 ASN A N 1
ATOM 613 C CA . ASN A 1 81 ? -11.606 -11.267 -10.979 1.00 77.50 81 ASN A CA 1
ATOM 614 C C . ASN A 1 81 ? -11.324 -12.284 -9.870 1.00 77.50 81 ASN A C 1
ATOM 616 O O . ASN A 1 81 ? -10.723 -13.329 -10.116 1.00 77.50 81 ASN A O 1
ATOM 620 N N . ALA A 1 82 ? -11.732 -11.959 -8.644 1.00 81.88 82 ALA A N 1
ATOM 621 C CA . ALA A 1 82 ? -11.519 -12.845 -7.510 1.00 81.88 82 ALA A CA 1
ATOM 622 C C . ALA A 1 82 ? -12.310 -14.152 -7.719 1.00 81.88 82 ALA A C 1
ATOM 624 O O . ALA A 1 82 ? -13.484 -14.088 -8.095 1.00 81.88 82 ALA A O 1
ATOM 625 N N . PRO A 1 83 ? -11.691 -15.326 -7.509 1.00 86.12 83 PRO A N 1
ATOM 626 C CA . PRO A 1 83 ? -12.373 -16.594 -7.699 1.00 86.12 83 PRO A CA 1
ATOM 627 C C . PRO A 1 83 ? -13.492 -16.772 -6.657 1.00 86.12 83 PRO A C 1
ATOM 629 O O . PRO A 1 83 ? -13.366 -16.283 -5.526 1.00 86.12 83 PRO A O 1
ATOM 632 N N . PRO A 1 84 ? -14.590 -17.461 -7.011 1.00 86.69 84 PRO A N 1
ATOM 633 C CA . PRO A 1 84 ? -15.683 -17.730 -6.082 1.00 86.69 84 PRO A CA 1
ATOM 634 C C . PRO A 1 84 ? -15.179 -18.489 -4.845 1.00 86.69 84 PRO A C 1
ATOM 636 O O . PRO A 1 84 ? -14.263 -19.302 -4.934 1.00 86.69 84 PRO A O 1
ATOM 639 N N . GLY A 1 85 ? -15.747 -18.179 -3.676 1.00 88.19 85 GLY A N 1
ATOM 640 C CA . GLY A 1 85 ? -15.291 -18.709 -2.381 1.00 88.19 85 GLY A CA 1
ATOM 641 C C . GLY A 1 85 ? -14.172 -17.901 -1.709 1.00 88.19 85 GLY A C 1
ATOM 642 O O . GLY A 1 85 ? -13.785 -18.207 -0.580 1.00 88.19 85 GLY A O 1
ATOM 643 N N . THR A 1 86 ? -13.672 -16.840 -2.353 1.00 92.50 86 THR A N 1
ATOM 644 C CA . THR A 1 86 ? -12.744 -15.880 -1.731 1.00 92.50 86 THR A CA 1
ATOM 645 C C . THR A 1 86 ? -13.459 -14.628 -1.231 1.00 92.50 86 THR A C 1
ATOM 647 O O . THR A 1 86 ? -14.505 -14.239 -1.748 1.00 92.50 86 THR A O 1
ATOM 650 N N . ILE A 1 87 ? -12.852 -13.946 -0.257 1.00 92.69 87 ILE A N 1
ATOM 651 C CA . ILE A 1 87 ? -13.354 -12.681 0.301 1.00 92.69 87 ILE A CA 1
ATOM 652 C C . ILE A 1 87 ? -13.546 -11.627 -0.795 1.00 92.69 87 ILE A C 1
ATOM 654 O O . ILE A 1 87 ? -14.466 -10.823 -0.724 1.00 92.69 87 ILE A O 1
ATOM 658 N N . GLY A 1 88 ? -12.692 -11.615 -1.822 1.00 89.00 88 GLY A N 1
ATOM 659 C CA . GLY A 1 88 ? -12.788 -10.664 -2.925 1.00 89.00 88 GLY A CA 1
ATOM 660 C C . GLY A 1 88 ? -14.004 -10.870 -3.830 1.00 89.00 88 GLY A C 1
ATOM 661 O O . GLY A 1 88 ? -14.361 -9.928 -4.538 1.00 89.00 88 GLY A O 1
ATOM 662 N N . ALA A 1 89 ? -14.618 -12.059 -3.819 1.00 91.88 89 ALA A N 1
ATOM 663 C CA . ALA A 1 89 ? -15.823 -12.360 -4.588 1.00 91.88 89 ALA A CA 1
ATOM 664 C C . ALA A 1 89 ? -17.108 -11.903 -3.871 1.00 91.88 89 ALA A C 1
ATOM 666 O O . ALA A 1 89 ? -18.067 -11.519 -4.537 1.00 91.88 89 ALA A O 1
ATOM 667 N N . ASP A 1 90 ? -17.120 -11.883 -2.533 1.00 90.50 90 ASP A N 1
ATOM 668 C CA . ASP A 1 90 ? -18.226 -11.333 -1.743 1.00 90.50 90 ASP A CA 1
ATOM 669 C C . ASP A 1 90 ? -18.074 -9.812 -1.588 1.00 90.50 90 ASP A C 1
ATOM 671 O O . ASP A 1 90 ? -17.128 -9.299 -0.984 1.00 90.50 90 ASP A O 1
ATOM 675 N N . GLN A 1 91 ? -19.034 -9.062 -2.130 1.00 89.50 91 GLN A N 1
ATOM 676 C CA . GLN A 1 91 ? -19.004 -7.604 -2.111 1.00 89.50 91 GLN A CA 1
ATOM 677 C C . GLN A 1 91 ? -19.032 -7.023 -0.688 1.00 89.50 91 GLN A C 1
ATOM 679 O O . GLN A 1 91 ? -18.322 -6.052 -0.417 1.00 89.50 91 GLN A O 1
ATOM 684 N N . SER A 1 92 ? -19.836 -7.592 0.210 1.00 91.56 92 SER A N 1
ATOM 685 C CA . SER A 1 92 ? -20.011 -7.090 1.577 1.00 91.56 92 SER A CA 1
ATOM 686 C C . SER A 1 92 ? -18.738 -7.302 2.399 1.00 91.56 92 SER A C 1
ATOM 688 O O . SER A 1 92 ? -18.183 -6.353 2.965 1.00 91.56 92 SER A O 1
ATOM 690 N N . ALA A 1 93 ? -18.205 -8.525 2.359 1.00 91.88 93 ALA A N 1
ATOM 691 C CA . ALA A 1 93 ? -16.978 -8.916 3.037 1.00 91.88 93 ALA A CA 1
ATOM 692 C C . ALA A 1 93 ? -15.773 -8.122 2.513 1.00 91.88 93 ALA A C 1
ATOM 694 O O . ALA A 1 93 ? -14.996 -7.560 3.291 1.00 91.88 93 ALA A O 1
ATOM 695 N N . SER A 1 94 ? -15.652 -8.002 1.187 1.00 93.44 94 SER A N 1
ATOM 696 C CA . SER A 1 94 ? -14.581 -7.252 0.528 1.00 93.44 94 SER A CA 1
ATOM 697 C C . SER A 1 94 ? -14.582 -5.772 0.925 1.00 93.44 94 SER A C 1
ATOM 699 O O . SER A 1 94 ? -13.536 -5.226 1.296 1.00 93.44 94 SER A O 1
ATOM 701 N N . ARG A 1 95 ? -15.757 -5.124 0.926 1.00 93.25 95 ARG A N 1
ATOM 702 C CA . ARG A 1 95 ? -15.907 -3.721 1.347 1.00 93.25 95 ARG A CA 1
ATOM 703 C C . ARG A 1 95 ? -15.541 -3.528 2.815 1.00 93.25 95 ARG A C 1
ATOM 705 O O . ARG A 1 95 ? -14.821 -2.583 3.135 1.00 93.25 95 ARG A O 1
ATOM 712 N N . TYR A 1 96 ? -15.965 -4.434 3.694 1.00 95.12 96 TYR A N 1
ATOM 713 C CA . TYR A 1 96 ? -15.639 -4.336 5.115 1.00 95.12 96 TYR A CA 1
ATOM 714 C C . TYR A 1 96 ? -14.136 -4.489 5.383 1.00 95.12 96 TYR A C 1
ATOM 716 O O . TYR A 1 96 ? -13.543 -3.682 6.104 1.00 95.12 96 TYR A O 1
ATOM 724 N N . VAL A 1 97 ? -13.471 -5.460 4.750 1.00 94.69 97 VAL A N 1
ATOM 725 C CA . VAL A 1 97 ? -12.009 -5.612 4.862 1.00 94.69 97 VAL A CA 1
ATOM 726 C C . VAL A 1 97 ? -11.292 -4.371 4.330 1.00 94.69 97 VAL A C 1
ATOM 728 O O . VAL A 1 97 ? -10.364 -3.868 4.972 1.00 94.69 97 VAL A O 1
ATOM 731 N N . GLN A 1 98 ? -11.745 -3.821 3.201 1.00 94.69 98 GLN A N 1
ATOM 732 C CA . GLN A 1 98 ? -11.201 -2.579 2.657 1.00 94.69 98 GLN A CA 1
ATOM 733 C C . GLN A 1 98 ? -11.392 -1.395 3.619 1.00 94.69 98 GLN A C 1
ATOM 735 O O . GLN A 1 98 ? -10.460 -0.605 3.799 1.00 94.69 98 GLN A O 1
ATOM 740 N N . HIS A 1 99 ? -12.554 -1.286 4.269 1.00 94.44 99 HIS A N 1
ATOM 741 C CA . HIS A 1 99 ? -12.817 -0.292 5.308 1.00 94.44 99 HIS A CA 1
ATOM 742 C C . HIS A 1 99 ? -11.820 -0.420 6.470 1.00 94.44 99 HIS A C 1
ATOM 744 O O . HIS A 1 99 ? -11.182 0.568 6.841 1.00 94.44 99 HIS A O 1
ATOM 750 N N . LEU A 1 100 ? -11.604 -1.630 6.996 1.00 95.00 100 LEU A N 1
ATOM 751 C CA . LEU A 1 100 ? -10.650 -1.863 8.085 1.00 95.00 100 LEU A CA 1
ATOM 752 C C . LEU A 1 100 ? -9.205 -1.521 7.681 1.00 95.00 100 LEU A C 1
ATOM 754 O O . LEU A 1 100 ? -8.489 -0.866 8.440 1.00 95.00 100 LEU A O 1
ATOM 758 N N . ILE A 1 101 ? -8.772 -1.906 6.475 1.00 95.38 101 ILE A N 1
ATOM 759 C CA . ILE A 1 101 ? -7.441 -1.554 5.950 1.00 95.38 101 ILE A CA 1
ATOM 760 C C . ILE A 1 101 ? -7.285 -0.033 5.846 1.00 95.38 101 ILE A C 1
ATOM 762 O O . ILE A 1 101 ? -6.255 0.515 6.252 1.00 95.38 101 ILE A O 1
ATOM 766 N N . ARG A 1 102 ? -8.307 0.664 5.334 1.00 94.56 102 ARG A N 1
ATOM 767 C CA . ARG A 1 102 ? -8.311 2.127 5.239 1.00 94.56 102 ARG A CA 1
ATOM 768 C C . ARG A 1 102 ? -8.197 2.768 6.621 1.00 94.56 102 ARG A C 1
ATOM 770 O O . ARG A 1 102 ? -7.322 3.607 6.810 1.00 94.56 102 ARG A O 1
ATOM 777 N N . ARG A 1 103 ? -8.993 2.324 7.598 1.00 93.75 103 ARG A N 1
ATOM 778 C CA . ARG A 1 103 ? -8.946 2.839 8.978 1.00 93.75 103 ARG A CA 1
ATOM 779 C C . ARG A 1 103 ? -7.593 2.610 9.640 1.00 93.75 103 ARG A C 1
ATOM 781 O O . ARG A 1 103 ? -7.067 3.514 10.285 1.00 93.75 103 ARG A O 1
ATOM 788 N N . TYR A 1 104 ? -6.989 1.438 9.441 1.00 94.94 104 TYR A N 1
ATOM 789 C CA . TYR A 1 104 ? -5.629 1.181 9.913 1.00 94.94 104 TYR A CA 1
ATOM 790 C C . TYR A 1 104 ? -4.630 2.181 9.328 1.00 94.94 104 TYR A C 1
ATOM 792 O O . TYR A 1 104 ? -3.832 2.752 10.068 1.00 94.94 104 TYR A O 1
ATOM 800 N N . ASN A 1 105 ? -4.679 2.401 8.015 1.00 94.00 105 ASN A N 1
ATOM 801 C CA . ASN A 1 105 ? -3.774 3.317 7.330 1.00 94.00 105 ASN A CA 1
ATOM 802 C C . ASN A 1 105 ? -3.980 4.775 7.757 1.00 94.00 105 ASN A C 1
ATOM 804 O O . ASN A 1 105 ? -2.996 5.481 7.949 1.00 94.00 105 ASN A O 1
ATOM 808 N N . GLU A 1 106 ? -5.224 5.212 7.958 1.00 93.31 106 GLU A N 1
ATOM 809 C CA . GLU A 1 106 ? -5.542 6.541 8.495 1.00 93.31 106 GLU A CA 1
ATOM 810 C C . GLU A 1 106 ? -4.924 6.729 9.888 1.00 93.31 106 GLU A C 1
ATOM 812 O O . GLU A 1 106 ? -4.202 7.696 10.129 1.00 93.31 106 GLU A O 1
ATOM 817 N N . PHE A 1 107 ? -5.132 5.773 10.799 1.00 93.19 107 PHE A N 1
ATOM 818 C CA . PHE A 1 107 ? -4.649 5.899 12.176 1.00 93.19 107 PHE A CA 1
ATOM 819 C C . PHE A 1 107 ? -3.137 5.734 12.307 1.00 93.19 107 PHE A C 1
ATOM 821 O O . PHE A 1 107 ? -2.496 6.439 13.083 1.00 93.19 107 PHE A O 1
ATOM 828 N N . ALA A 1 108 ? -2.556 4.788 11.575 1.00 91.31 108 ALA A N 1
ATOM 829 C CA . ALA A 1 108 ? -1.127 4.526 11.634 1.00 91.31 108 ALA A CA 1
ATOM 830 C C . ALA A 1 108 ? -0.312 5.538 10.808 1.00 91.31 108 ALA A C 1
ATOM 832 O O . ALA A 1 108 ? 0.844 5.791 11.142 1.00 91.31 108 ALA A O 1
ATOM 833 N N . GLY A 1 109 ? -0.901 6.126 9.762 1.00 90.88 109 GLY A N 1
ATOM 834 C CA . GLY A 1 109 ? -0.288 7.179 8.951 1.00 90.88 109 GLY A CA 1
ATOM 835 C C . GLY A 1 109 ? -0.314 8.558 9.614 1.00 90.88 109 GLY A C 1
ATOM 836 O O . GLY A 1 109 ? 0.610 9.340 9.413 1.00 90.88 109 GLY A O 1
ATOM 837 N N . ALA A 1 110 ? -1.319 8.844 10.447 1.00 89.75 110 ALA A 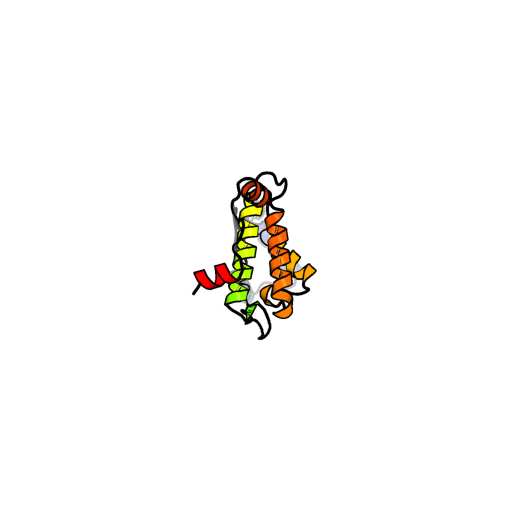N 1
ATOM 838 C CA . ALA A 1 110 ? -1.403 10.088 11.217 1.00 89.75 110 ALA A CA 1
ATOM 839 C C . ALA A 1 110 ? -0.460 10.133 12.440 1.00 89.75 110 ALA A C 1
ATOM 841 O O . ALA A 1 110 ? -0.331 11.174 13.089 1.00 89.75 110 ALA A O 1
ATOM 842 N N . ASP A 1 111 ? 0.219 9.027 12.760 1.00 87.69 111 ASP A N 1
ATOM 843 C CA . ASP A 1 111 ? 1.192 8.978 13.847 1.00 87.69 111 ASP A CA 1
ATOM 844 C C . ASP A 1 111 ? 2.505 9.683 13.463 1.00 87.69 111 ASP A C 1
ATOM 846 O O . ASP A 1 111 ? 3.402 9.104 12.846 1.00 87.69 111 ASP A O 1
ATOM 850 N N . LYS A 1 112 ? 2.627 10.949 13.877 1.00 81.25 112 LYS A N 1
ATOM 851 C CA . LYS A 1 112 ? 3.812 11.794 13.652 1.00 81.25 112 LYS A CA 1
ATOM 852 C C . LYS A 1 112 ? 5.039 11.378 14.470 1.00 81.25 112 LYS A C 1
ATOM 854 O O . LYS A 1 112 ? 6.110 11.929 14.255 1.00 81.25 112 LYS A O 1
ATOM 859 N N . THR A 1 113 ? 4.907 10.435 15.407 1.00 81.00 113 THR A N 1
ATOM 860 C CA . THR A 1 113 ? 6.031 9.996 16.254 1.00 81.00 113 THR A CA 1
ATOM 861 C C . THR A 1 113 ? 6.864 8.869 15.657 1.00 81.00 113 THR A C 1
ATOM 863 O O . THR A 1 113 ? 7.857 8.447 16.245 1.00 81.00 113 THR A O 1
ATOM 866 N N . ARG A 1 114 ? 6.505 8.389 14.461 1.00 77.12 114 ARG A N 1
ATOM 867 C CA . ARG A 1 114 ? 7.323 7.425 13.725 1.00 77.12 114 ARG A CA 1
ATOM 868 C C . ARG A 1 114 ? 8.598 8.075 13.190 1.00 77.12 114 ARG A C 1
ATOM 870 O O . ARG A 1 114 ? 8.533 8.993 12.384 1.00 77.12 114 ARG A O 1
ATOM 877 N N . GLY A 1 115 ? 9.747 7.496 13.540 1.00 77.06 115 GLY A N 1
ATOM 878 C CA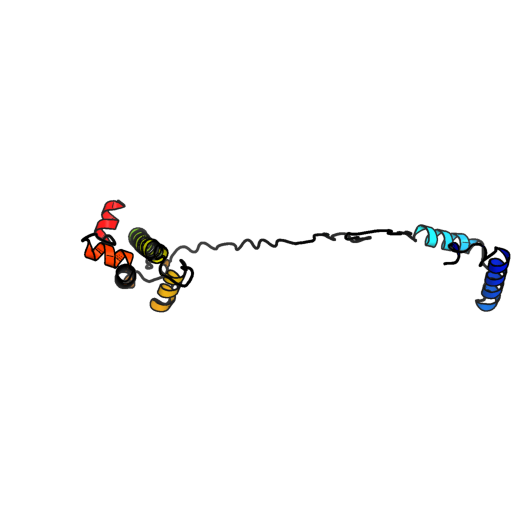 . GLY A 1 115 ? 11.046 7.881 12.972 1.00 77.06 115 GLY A CA 1
ATOM 879 C C . GLY A 1 115 ? 11.220 7.524 11.488 1.00 77.06 115 GLY A C 1
ATOM 880 O O . GLY A 1 115 ? 12.118 8.037 10.833 1.00 77.06 115 GLY A O 1
ATOM 881 N N . THR A 1 116 ? 10.360 6.665 10.930 1.00 83.94 116 THR A N 1
ATOM 882 C CA . THR A 1 116 ? 10.413 6.228 9.524 1.00 83.94 116 THR A CA 1
ATOM 883 C C . THR A 1 116 ? 9.139 6.594 8.772 1.00 83.94 116 THR A C 1
ATOM 885 O O . THR A 1 116 ? 8.041 6.475 9.324 1.00 83.94 116 THR A O 1
ATOM 888 N N . LYS A 1 117 ? 9.258 6.905 7.475 1.00 85.75 117 LYS A N 1
ATOM 889 C CA . LYS A 1 117 ? 8.108 7.166 6.594 1.00 85.75 117 LYS A CA 1
ATOM 890 C C . LYS A 1 117 ? 7.097 6.011 6.637 1.00 85.75 117 LYS A C 1
ATOM 892 O O . LYS A 1 117 ? 7.455 4.842 6.497 1.00 85.75 117 LYS A O 1
ATOM 897 N N . PHE A 1 118 ? 5.818 6.338 6.825 1.00 89.31 118 PHE A N 1
ATOM 898 C CA . PHE A 1 118 ? 4.745 5.347 6.841 1.00 89.31 118 PHE A CA 1
ATOM 899 C C . PHE A 1 118 ? 4.567 4.698 5.458 1.00 89.31 118 PHE A C 1
ATOM 901 O O . PHE A 1 118 ? 4.478 5.391 4.444 1.00 89.31 118 PHE A O 1
ATOM 908 N N . SER A 1 119 ? 4.492 3.365 5.420 1.00 90.25 119 SER A N 1
ATOM 909 C CA . SER A 1 119 ? 4.243 2.594 4.198 1.00 90.25 119 SER A CA 1
ATOM 910 C C . SER A 1 119 ? 2.825 2.027 4.195 1.00 90.25 119 SER A C 1
ATOM 912 O O . SER A 1 119 ? 2.516 1.100 4.945 1.00 90.25 119 SER A O 1
ATOM 914 N N . TYR A 1 120 ? 1.983 2.553 3.303 1.00 89.62 120 TYR A N 1
ATOM 915 C CA . TYR A 1 120 ? 0.596 2.114 3.109 1.00 89.62 120 TYR A CA 1
ATOM 916 C C . TYR A 1 120 ? 0.484 0.667 2.598 1.00 89.62 120 TYR A C 1
ATOM 918 O O . TYR A 1 120 ? -0.508 -0.007 2.862 1.00 89.62 120 TYR A O 1
ATOM 926 N N . GLY A 1 121 ? 1.512 0.164 1.905 1.00 90.44 121 GLY A N 1
ATOM 927 C CA . GLY A 1 121 ? 1.561 -1.216 1.407 1.00 90.44 121 GLY A CA 1
ATOM 928 C C . GLY A 1 121 ? 1.989 -2.247 2.456 1.00 90.44 121 GLY A C 1
ATOM 929 O O . GLY A 1 121 ? 1.821 -3.447 2.245 1.00 90.44 121 GLY A O 1
ATOM 930 N N . ALA A 1 122 ? 2.523 -1.809 3.603 1.00 91.88 122 ALA A N 1
ATOM 931 C CA . ALA A 1 122 ? 3.039 -2.724 4.618 1.00 91.88 122 ALA A CA 1
ATOM 932 C C . ALA A 1 122 ? 1.941 -3.609 5.221 1.00 91.88 122 ALA A C 1
ATOM 934 O O . ALA A 1 122 ? 2.206 -4.758 5.568 1.00 91.88 122 ALA A O 1
ATOM 935 N N . ILE A 1 123 ? 0.710 -3.107 5.360 1.00 93.50 123 ILE A N 1
ATOM 936 C CA . ILE A 1 123 ? -0.398 -3.916 5.881 1.00 93.50 123 ILE A CA 1
ATOM 937 C C . ILE A 1 123 ? -0.792 -5.024 4.902 1.00 93.50 123 ILE A C 1
ATOM 939 O O . ILE A 1 123 ? -0.928 -6.163 5.332 1.00 93.50 123 ILE A O 1
ATOM 943 N N . SER A 1 124 ? -0.858 -4.729 3.601 1.00 91.94 124 SER A N 1
ATOM 944 C CA . SER A 1 124 ? -1.145 -5.725 2.563 1.00 91.94 124 SER A CA 1
ATOM 945 C C . SER A 1 124 ? -0.097 -6.836 2.555 1.00 91.94 124 SER A C 1
ATOM 947 O O . SER A 1 124 ? -0.456 -8.005 2.638 1.00 91.94 124 SER A O 1
ATOM 949 N N . LYS A 1 125 ? 1.194 -6.474 2.595 1.00 93.88 125 LYS A N 1
ATOM 950 C CA . LYS A 1 125 ? 2.292 -7.450 2.664 1.00 93.88 125 LYS A CA 1
ATOM 951 C C . LYS A 1 125 ? 2.244 -8.294 3.941 1.00 93.88 125 LYS A C 1
ATOM 953 O O . LYS A 1 125 ? 2.507 -9.487 3.914 1.00 93.88 125 LYS A O 1
ATOM 958 N N . ASN A 1 126 ? 1.879 -7.690 5.073 1.00 94.00 126 ASN A N 1
ATOM 959 C CA . ASN A 1 126 ? 1.699 -8.437 6.316 1.00 94.00 126 ASN A CA 1
ATOM 960 C C . ASN A 1 126 ? 0.544 -9.442 6.216 1.00 94.00 126 ASN A C 1
ATOM 962 O O . ASN A 1 126 ? 0.684 -10.558 6.709 1.00 94.00 126 ASN A O 1
ATOM 966 N N . ILE A 1 127 ? -0.578 -9.064 5.598 1.00 94.19 127 ILE A N 1
ATOM 967 C CA . ILE A 1 127 ? -1.701 -9.983 5.382 1.00 94.19 127 ILE A CA 1
ATOM 968 C C . ILE A 1 127 ? -1.252 -11.144 4.491 1.00 94.19 127 ILE A C 1
ATOM 970 O O . ILE A 1 127 ? -1.452 -12.291 4.873 1.00 94.19 127 ILE A O 1
ATOM 974 N N . GLU A 1 128 ? -0.549 -10.863 3.393 1.00 94.38 128 GLU A N 1
ATOM 975 C CA . GLU A 1 128 ? 0.020 -11.889 2.508 1.00 94.38 128 GLU A CA 1
ATOM 976 C C . GLU A 1 128 ? 0.936 -12.866 3.251 1.00 94.38 128 GLU A C 1
ATOM 978 O O . GLU A 1 128 ? 0.812 -14.076 3.086 1.00 94.38 128 GLU A O 1
ATOM 983 N N . THR A 1 129 ? 1.807 -12.380 4.138 1.00 94.50 129 THR A N 1
ATOM 984 C CA . THR A 1 129 ? 2.689 -13.255 4.924 1.00 94.50 129 THR A CA 1
ATOM 985 C C . THR A 1 129 ? 1.923 -14.147 5.911 1.00 94.50 129 THR A C 1
ATOM 987 O O . THR A 1 129 ? 2.301 -15.308 6.097 1.00 94.50 129 THR A O 1
ATOM 990 N N . ASN A 1 130 ? 0.871 -13.618 6.552 1.00 93.81 130 ASN A N 1
ATOM 991 C CA . ASN A 1 130 ? 0.105 -14.323 7.591 1.00 93.81 130 ASN A CA 1
ATOM 992 C C . ASN A 1 130 ? -0.916 -15.308 7.002 1.00 93.81 130 ASN A C 1
ATOM 994 O O . ASN A 1 130 ? -1.030 -16.425 7.489 1.00 93.81 130 ASN A O 1
ATOM 998 N N . PHE A 1 131 ? -1.624 -14.907 5.947 1.00 93.38 131 PHE A N 1
ATOM 999 C CA . PHE A 1 131 ? -2.702 -15.683 5.325 1.00 93.38 131 PHE A CA 1
ATOM 1000 C C . PHE A 1 131 ? -2.264 -16.391 4.035 1.00 93.38 131 PHE A C 1
ATOM 1002 O O . PHE A 1 131 ? -3.084 -17.012 3.369 1.00 93.38 131 PHE A O 1
ATOM 1009 N N . LYS A 1 132 ? -0.976 -16.283 3.672 1.00 92.25 132 LYS A N 1
ATOM 1010 C CA . LYS A 1 132 ? -0.347 -16.876 2.474 1.00 92.25 132 LYS A CA 1
ATOM 1011 C C . LYS A 1 132 ? -0.956 -16.437 1.138 1.00 92.25 132 LYS A C 1
ATOM 1013 O O . LYS A 1 132 ? -0.606 -16.986 0.099 1.00 92.25 132 LYS A O 1
ATOM 1018 N N . ALA A 1 133 ? -1.822 -15.427 1.156 1.00 91.19 133 ALA A N 1
ATOM 1019 C CA . ALA A 1 133 ? -2.511 -14.909 -0.012 1.00 91.19 133 ALA A CA 1
ATOM 1020 C C . ALA A 1 133 ? -2.805 -13.406 0.143 1.00 91.19 133 ALA A C 1
ATOM 1022 O O . ALA A 1 133 ? -2.986 -12.920 1.267 1.00 91.19 133 ALA A O 1
ATOM 1023 N N . PRO A 1 134 ? -2.907 -12.658 -0.971 1.00 92.38 134 PRO A N 1
ATOM 1024 C CA . PRO A 1 134 ? -3.456 -11.308 -0.963 1.00 92.38 134 PRO A CA 1
ATOM 1025 C C . PRO A 1 134 ? -4.843 -11.312 -0.332 1.00 92.38 134 PRO A C 1
ATOM 1027 O O . PRO A 1 134 ? -5.627 -12.217 -0.597 1.00 92.38 134 PRO A O 1
ATOM 1030 N N . TRP A 1 135 ? -5.186 -10.284 0.446 1.00 93.44 135 TRP A N 1
ATOM 1031 C CA . TRP A 1 135 ? -6.433 -10.258 1.228 1.00 93.44 135 TRP A CA 1
ATOM 1032 C C . TRP A 1 135 ? -7.708 -10.529 0.403 1.00 93.44 135 TRP A C 1
ATOM 1034 O O . TRP A 1 135 ? -8.662 -11.093 0.926 1.00 93.44 135 TRP A O 1
ATOM 1044 N N . LYS A 1 136 ? -7.716 -10.170 -0.891 1.00 92.19 136 LYS A N 1
ATOM 1045 C CA . LYS A 1 136 ? -8.827 -10.442 -1.823 1.00 92.19 136 LYS A CA 1
ATOM 1046 C C . LYS A 1 136 ? -8.955 -11.915 -2.220 1.00 92.19 136 LYS A C 1
ATOM 1048 O O . LYS A 1 136 ? -10.035 -12.338 -2.598 1.00 92.19 136 LYS A O 1
ATOM 1053 N N . LEU A 1 137 ? -7.859 -12.665 -2.176 1.00 92.38 137 LEU A N 1
ATOM 1054 C CA . LEU A 1 137 ? -7.781 -14.079 -2.547 1.00 92.38 137 LEU A CA 1
ATOM 1055 C C . LEU A 1 137 ? -7.816 -15.007 -1.327 1.00 92.38 137 LEU A C 1
ATOM 1057 O O . LEU A 1 137 ? -7.708 -16.220 -1.472 1.00 92.38 137 LEU A O 1
ATOM 1061 N N . VAL A 1 138 ? -7.955 -14.453 -0.122 1.00 92.88 138 VAL A N 1
ATOM 1062 C CA . VAL A 1 138 ? -8.144 -15.244 1.095 1.00 92.88 138 VAL A CA 1
ATOM 1063 C C . VAL A 1 138 ? -9.513 -15.929 1.031 1.00 92.88 138 VAL A C 1
ATOM 1065 O O . VAL A 1 138 ? -10.499 -15.308 0.631 1.00 92.88 138 VAL A O 1
ATOM 1068 N N . ALA A 1 139 ? -9.568 -17.208 1.411 1.00 93.31 139 ALA A N 1
ATOM 1069 C CA . ALA A 1 139 ? -10.807 -17.982 1.477 1.00 93.31 139 ALA A CA 1
ATOM 1070 C C . ALA A 1 139 ? -11.810 -17.356 2.459 1.00 93.31 139 ALA A C 1
ATOM 1072 O O . ALA A 1 139 ? -11.414 -16.831 3.504 1.00 93.31 139 ALA A O 1
ATOM 1073 N N . MET A 1 140 ? -13.104 -17.444 2.149 1.00 93.06 140 MET A N 1
ATOM 1074 C CA . MET A 1 140 ? -14.164 -16.855 2.975 1.00 93.06 140 MET A CA 1
ATOM 1075 C C . MET A 1 140 ? -14.200 -17.433 4.401 1.00 93.06 140 MET A C 1
ATOM 1077 O O . MET A 1 140 ? -14.505 -16.720 5.350 1.00 93.06 140 MET A O 1
ATOM 1081 N N . GLU A 1 141 ? -13.776 -18.683 4.583 1.00 93.50 141 GLU A N 1
ATOM 1082 C CA . GLU A 1 141 ? -13.613 -19.335 5.893 1.00 93.50 141 GLU A CA 1
ATOM 1083 C C . GLU A 1 141 ? -12.692 -18.547 6.841 1.00 93.50 141 GLU A C 1
ATOM 1085 O O . GLU A 1 141 ? -12.916 -18.481 8.048 1.00 93.50 141 GLU A O 1
ATOM 1090 N N . ASN A 1 142 ? -11.676 -17.881 6.286 1.00 93.69 142 ASN A N 1
ATOM 1091 C CA . ASN A 1 142 ? -10.699 -17.101 7.042 1.00 93.69 142 ASN A CA 1
ATOM 1092 C C . ASN A 1 142 ? -11.113 -15.633 7.230 1.00 93.69 142 ASN A C 1
ATOM 1094 O O . ASN A 1 142 ? -10.347 -14.850 7.800 1.00 93.69 142 ASN A O 1
ATOM 1098 N N . PHE A 1 143 ? -12.306 -15.239 6.776 1.00 94.44 143 PHE A N 1
ATOM 1099 C CA . PHE A 1 143 ? -12.798 -13.865 6.872 1.00 94.44 143 PHE A CA 1
ATOM 1100 C C . PHE A 1 143 ? -12.806 -13.352 8.315 1.00 94.44 143 PHE A C 1
ATOM 1102 O O . PHE A 1 143 ? -12.217 -12.308 8.601 1.00 94.44 143 PHE A O 1
ATOM 1109 N N . GLY A 1 144 ? -13.391 -14.117 9.243 1.00 94.12 144 GLY A N 1
ATOM 1110 C CA . GLY A 1 144 ? -13.447 -13.736 10.657 1.00 94.12 144 GLY A CA 1
ATOM 1111 C C . GLY A 1 144 ? -12.051 -13.526 11.250 1.00 94.12 144 GLY A C 1
ATOM 1112 O O . GLY A 1 144 ? -11.778 -12.492 11.862 1.00 94.12 144 GLY A O 1
ATOM 1113 N N . ALA A 1 145 ? -11.129 -14.453 10.973 1.00 95.44 145 ALA A N 1
ATOM 1114 C CA . ALA A 1 145 ? -9.742 -14.362 11.423 1.00 95.44 145 ALA A CA 1
ATOM 1115 C C . ALA A 1 145 ? -9.022 -13.124 10.856 1.00 95.44 145 ALA A C 1
ATOM 1117 O O . ALA A 1 145 ? -8.297 -12.438 11.586 1.00 95.44 145 ALA A O 1
ATOM 1118 N N . LEU A 1 146 ? -9.246 -12.793 9.580 1.00 95.25 146 LEU A N 1
ATOM 1119 C CA . LEU A 1 146 ? -8.695 -11.595 8.944 1.00 95.25 146 LEU A CA 1
ATOM 1120 C C . LEU A 1 146 ? -9.248 -10.307 9.569 1.00 95.25 146 LEU A C 1
ATOM 1122 O O . LEU A 1 146 ? -8.480 -9.387 9.865 1.00 95.25 146 LEU A O 1
ATOM 1126 N N . CYS A 1 147 ? -10.555 -10.243 9.823 1.00 95.19 147 CYS A N 1
ATOM 1127 C CA . CYS A 1 147 ? -11.186 -9.107 10.490 1.00 95.19 147 CYS A CA 1
ATOM 1128 C C . CYS A 1 147 ? -10.632 -8.908 11.903 1.00 95.19 147 CYS A C 1
ATOM 1130 O O . CYS A 1 147 ? -10.196 -7.803 12.232 1.00 95.19 147 CYS A O 1
ATOM 1132 N N . THR A 1 148 ? -10.546 -9.968 12.712 1.00 95.50 148 THR A N 1
ATOM 1133 C CA . THR A 1 148 ? -9.958 -9.899 14.059 1.00 95.50 148 THR A CA 1
ATOM 1134 C C . THR A 1 148 ? -8.494 -9.464 14.016 1.00 95.50 148 THR A C 1
ATOM 1136 O O . THR A 1 148 ? -8.060 -8.640 14.827 1.00 95.50 148 THR A O 1
ATOM 1139 N N . TYR A 1 149 ? -7.717 -9.968 13.054 1.00 95.94 149 TYR A N 1
ATOM 1140 C CA . TYR A 1 149 ? -6.331 -9.553 12.850 1.00 95.94 149 TYR A CA 1
ATOM 1141 C C . TYR A 1 149 ? -6.223 -8.047 12.575 1.00 95.94 149 TYR A C 1
ATOM 1143 O O . TYR A 1 149 ? -5.442 -7.346 13.227 1.00 95.94 149 TYR A O 1
ATOM 1151 N N . LEU A 1 150 ? -7.031 -7.531 11.645 1.00 95.44 150 LEU A N 1
ATOM 1152 C CA . LEU A 1 150 ? -7.052 -6.113 11.287 1.00 95.44 150 LEU A CA 1
ATOM 1153 C C . LEU A 1 150 ? -7.524 -5.237 12.451 1.00 95.44 150 LEU A C 1
ATOM 1155 O O . LEU A 1 150 ? -6.860 -4.255 12.780 1.00 95.44 150 LEU A O 1
ATOM 1159 N N . GLN A 1 151 ? -8.602 -5.617 13.135 1.00 95.00 151 GLN A N 1
ATOM 1160 C CA . GLN A 1 151 ? -9.108 -4.913 14.317 1.00 95.00 151 GLN A CA 1
ATOM 1161 C C . GLN A 1 151 ? -8.051 -4.849 15.427 1.00 95.00 151 GLN A C 1
ATOM 1163 O O . GLN A 1 151 ? -7.794 -3.778 15.978 1.00 95.00 151 GLN A O 1
ATOM 1168 N N . ARG A 1 152 ? -7.343 -5.955 15.698 1.00 95.12 152 ARG A N 1
ATOM 1169 C CA . ARG A 1 152 ? -6.229 -5.988 16.662 1.00 95.12 152 ARG A CA 1
ATOM 1170 C C . ARG A 1 152 ? -5.089 -5.056 16.245 1.00 95.12 152 ARG A C 1
ATOM 1172 O O . ARG A 1 152 ? -4.483 -4.404 17.096 1.00 95.12 152 ARG A O 1
ATOM 1179 N N . ARG A 1 153 ? -4.781 -4.970 14.948 1.00 93.88 153 ARG A N 1
ATOM 1180 C CA . ARG A 1 153 ? -3.768 -4.041 14.417 1.00 93.88 153 ARG A CA 1
ATOM 1181 C C . ARG A 1 153 ? -4.198 -2.584 14.568 1.00 93.88 153 ARG A C 1
ATOM 1183 O O . ARG A 1 153 ? -3.367 -1.774 14.974 1.00 93.88 153 ARG A O 1
ATOM 1190 N N . ILE A 1 154 ? -5.466 -2.265 14.302 1.00 94.19 154 ILE A N 1
ATOM 1191 C CA . ILE A 1 154 ? -6.045 -0.930 14.507 1.00 94.19 154 ILE A CA 1
ATOM 1192 C C . ILE A 1 154 ? -5.985 -0.558 15.988 1.00 94.19 154 ILE A C 1
ATOM 1194 O O . ILE A 1 154 ? -5.441 0.491 16.316 1.00 94.19 154 ILE A O 1
ATOM 1198 N N . ALA A 1 155 ? -6.437 -1.437 16.886 1.00 93.38 155 ALA A N 1
ATOM 1199 C CA . ALA A 1 155 ? -6.454 -1.202 18.333 1.00 93.38 155 ALA A CA 1
ATOM 1200 C C . ALA A 1 155 ? -5.062 -0.915 18.926 1.00 93.38 155 ALA A C 1
ATOM 1202 O O . ALA A 1 155 ? -4.933 -0.218 19.930 1.00 93.38 155 ALA A O 1
ATOM 1203 N N . ARG A 1 156 ? -3.992 -1.417 18.296 1.00 92.56 156 ARG A N 1
ATOM 1204 C CA . ARG A 1 156 ? -2.609 -1.146 18.714 1.00 92.56 156 ARG A CA 1
ATOM 1205 C C . ARG A 1 156 ? -2.091 0.230 18.288 1.00 92.56 156 ARG A C 1
ATOM 1207 O O . ARG A 1 156 ? -1.064 0.652 18.818 1.00 92.56 156 ARG A O 1
ATOM 1214 N N . THR A 1 157 ? -2.757 0.920 17.361 1.00 92.50 157 THR A N 1
ATOM 1215 C CA . THR A 1 157 ? -2.359 2.272 16.942 1.00 92.50 157 THR A CA 1
ATOM 1216 C C . THR A 1 157 ? -2.561 3.279 18.072 1.00 92.50 157 THR A C 1
ATOM 1218 O O . THR A 1 157 ? -3.463 3.145 18.899 1.00 92.50 157 THR A O 1
ATOM 1221 N N . ARG A 1 158 ? -1.720 4.316 18.112 1.00 90.75 158 ARG A N 1
ATOM 1222 C CA . ARG A 1 158 ? -1.781 5.342 19.160 1.00 90.75 158 ARG A CA 1
ATOM 1223 C C . ARG A 1 158 ? -3.117 6.090 19.165 1.00 90.75 158 ARG A C 1
ATOM 1225 O O . ARG A 1 158 ? -3.668 6.334 20.236 1.00 90.75 158 ARG A O 1
ATOM 1232 N N . ILE A 1 159 ? -3.653 6.397 17.983 1.00 91.94 159 ILE A N 1
ATOM 1233 C CA . ILE A 1 159 ? -4.955 7.061 17.832 1.00 91.94 159 ILE A CA 1
ATOM 1234 C C . ILE A 1 159 ? -6.080 6.174 18.362 1.00 91.94 159 ILE A C 1
ATOM 1236 O O . ILE A 1 159 ? -6.883 6.651 19.156 1.00 91.94 159 ILE A O 1
ATOM 1240 N N . ALA A 1 160 ? -6.105 4.881 18.020 1.00 91.81 160 ALA A N 1
ATOM 1241 C CA . ALA A 1 160 ? -7.129 3.978 18.545 1.00 91.81 160 ALA A CA 1
ATOM 1242 C C . ALA A 1 160 ? -7.067 3.851 20.074 1.00 91.81 160 ALA A C 1
ATOM 1244 O O . ALA A 1 160 ? -8.105 3.891 20.730 1.00 91.81 160 ALA A O 1
ATOM 1245 N N . LYS A 1 161 ? -5.862 3.771 20.658 1.00 91.81 161 LYS A N 1
ATOM 1246 C CA . LYS A 1 161 ? -5.684 3.780 22.120 1.00 91.81 161 LYS A CA 1
ATOM 1247 C C . LYS A 1 161 ? -6.214 5.068 22.753 1.00 91.81 161 LYS A C 1
ATOM 1249 O O . LYS A 1 161 ? -6.908 5.011 23.761 1.00 91.81 161 LYS A O 1
ATOM 1254 N N . SER A 1 162 ? -5.924 6.221 22.146 1.00 91.62 162 SER A N 1
ATOM 1255 C CA . SER A 1 162 ? -6.427 7.515 22.620 1.00 91.62 162 SER A CA 1
ATOM 1256 C C . SER A 1 162 ? -7.951 7.620 22.507 1.00 91.62 162 SER A C 1
ATOM 1258 O O . SER A 1 162 ? -8.594 8.073 23.448 1.00 91.62 162 SER A O 1
ATOM 1260 N N . ASN A 1 163 ? -8.535 7.154 21.401 1.00 92.19 163 ASN A N 1
ATOM 1261 C CA . ASN A 1 163 ? -9.984 7.111 21.208 1.00 92.19 163 ASN A CA 1
ATOM 1262 C C . ASN A 1 163 ? -10.652 6.206 22.243 1.00 92.19 163 ASN A C 1
ATOM 1264 O O . ASN A 1 163 ? -11.626 6.617 22.863 1.00 92.19 163 ASN A O 1
ATOM 1268 N N . SER A 1 164 ? -10.084 5.022 22.489 1.00 90.75 164 SER A N 1
ATOM 1269 C CA . SER A 1 164 ? -10.583 4.092 23.504 1.00 90.75 164 SER A CA 1
ATOM 1270 C C . SER A 1 164 ? -10.554 4.701 24.904 1.00 90.75 164 SER A C 1
ATOM 1272 O O . SER A 1 164 ? -11.513 4.534 25.647 1.00 90.75 164 SER A O 1
ATOM 1274 N N . ALA A 1 165 ? -9.499 5.443 25.256 1.00 90.19 165 ALA A N 1
ATOM 1275 C CA . ALA A 1 165 ? -9.419 6.147 26.538 1.00 90.19 165 ALA A CA 1
ATOM 1276 C C . ALA A 1 165 ? -10.489 7.247 26.686 1.00 90.19 165 ALA A C 1
ATOM 1278 O O . ALA A 1 165 ? -10.874 7.583 27.799 1.00 90.19 165 ALA A O 1
ATOM 1279 N N . LYS A 1 166 ? -10.985 7.789 25.567 1.00 91.19 166 LYS A N 1
ATOM 1280 C CA . LYS A 1 166 ? -12.067 8.784 25.508 1.00 91.19 166 LYS A CA 1
ATOM 1281 C C . LYS A 1 166 ? -13.460 8.164 25.310 1.00 91.19 166 LYS A C 1
ATOM 1283 O O . LYS A 1 166 ? -14.425 8.897 25.143 1.00 91.19 166 LYS A O 1
ATOM 1288 N N . GLY A 1 167 ? -13.573 6.833 25.266 1.00 88.88 167 GLY A N 1
ATOM 1289 C CA . GLY A 1 167 ? -14.835 6.129 25.003 1.00 88.88 167 GLY A CA 1
ATOM 1290 C C . GLY A 1 167 ? -15.301 6.152 23.539 1.00 88.88 167 GLY A C 1
ATOM 1291 O O . GLY A 1 167 ? -16.415 5.730 23.241 1.00 88.88 167 GLY A O 1
ATOM 1292 N N . HIS A 1 168 ? -14.474 6.617 22.599 1.00 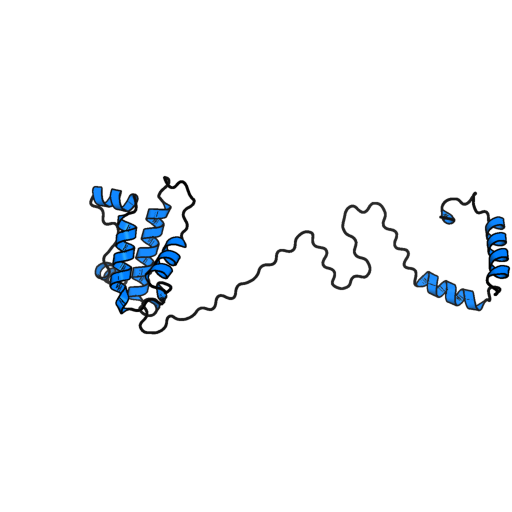88.38 168 HIS A N 1
ATOM 1293 C CA . HIS A 1 168 ? -14.818 6.640 21.178 1.00 88.38 168 HIS A CA 1
ATOM 1294 C C . HIS A 1 168 ? -14.493 5.310 20.486 1.00 88.38 168 HIS A C 1
ATOM 1296 O O . HIS A 1 168 ? -13.387 4.768 20.603 1.00 88.38 168 HIS A O 1
ATOM 1302 N N . ARG A 1 169 ? -15.437 4.813 19.677 1.00 86.69 169 ARG A N 1
ATOM 1303 C CA . ARG A 1 169 ? -15.252 3.606 18.859 1.00 86.69 169 ARG A CA 1
ATOM 1304 C C . ARG A 1 169 ? -14.263 3.866 17.720 1.00 86.69 169 ARG A C 1
ATOM 1306 O O . ARG A 1 169 ? -14.323 4.879 17.028 1.00 86.69 169 ARG A O 1
ATOM 1313 N N . SER A 1 170 ? -13.344 2.925 17.512 1.00 87.00 170 SER A N 1
ATOM 1314 C CA . SER A 1 170 ? -12.302 3.024 16.476 1.00 87.00 170 SER A CA 1
ATOM 1315 C C . SER A 1 170 ? -12.727 2.431 15.125 1.00 87.00 170 SER A C 1
ATOM 1317 O O . SER A 1 170 ? -12.253 2.873 14.075 1.00 87.00 170 SER A O 1
ATOM 1319 N N . PHE A 1 171 ? -13.639 1.461 15.140 1.00 87.81 171 PHE A N 1
ATOM 1320 C CA . PHE A 1 171 ? -14.155 0.745 13.972 1.00 87.81 171 PHE A CA 1
ATOM 1321 C C . PHE A 1 171 ? -15.585 0.253 14.250 1.00 87.81 171 PHE A C 1
ATOM 1323 O O . PHE A 1 171 ? -15.942 0.052 15.414 1.00 87.81 171 PHE A O 1
ATOM 1330 N N . SER A 1 172 ? -16.375 0.064 13.190 1.00 86.81 172 SER A N 1
ATOM 1331 C CA . SER A 1 172 ? -17.718 -0.535 13.247 1.00 86.81 172 SER A CA 1
ATOM 1332 C C . SER A 1 172 ? -17.640 -2.063 13.148 1.00 86.81 172 SER A C 1
ATOM 1334 O O . SER A 1 172 ? -16.648 -2.610 12.641 1.00 86.81 172 SER A O 1
ATOM 1336 N N . SER A 1 173 ? -18.665 -2.768 13.630 1.00 89.50 173 SER A N 1
ATOM 1337 C CA . SER A 1 173 ? -18.788 -4.217 13.415 1.00 89.50 173 SER A CA 1
ATOM 1338 C C . SER A 1 173 ? -19.142 -4.522 11.952 1.00 89.50 173 SER A C 1
ATOM 1340 O O . SER A 1 173 ? -19.502 -3.622 11.191 1.00 89.50 173 SER A O 1
ATOM 1342 N N . PHE A 1 174 ? -19.009 -5.785 11.537 1.00 88.56 174 PHE A N 1
ATOM 1343 C CA . PHE A 1 174 ? -19.392 -6.188 10.181 1.00 88.56 174 PHE A CA 1
ATOM 1344 C C . PHE A 1 174 ? -20.890 -5.980 9.930 1.00 88.56 174 PHE A C 1
ATOM 1346 O O . PHE A 1 174 ? -21.262 -5.449 8.890 1.00 88.56 174 PHE A O 1
ATOM 1353 N N . GLU A 1 175 ? -21.734 -6.341 10.897 1.00 86.81 175 GLU A N 1
ATOM 1354 C CA . GLU A 1 175 ? -23.191 -6.199 10.804 1.00 86.81 175 GLU A CA 1
ATOM 1355 C C . GLU A 1 175 ? -23.617 -4.731 10.720 1.00 86.81 175 GLU A C 1
ATOM 1357 O O . GLU A 1 175 ? -24.383 -4.367 9.830 1.00 86.81 175 GLU A O 1
ATOM 1362 N N . GLU A 1 176 ? -23.056 -3.871 11.578 1.00 87.19 176 GLU A N 1
ATOM 1363 C CA . GLU A 1 176 ? -23.300 -2.424 11.541 1.00 87.19 176 GLU A CA 1
ATOM 1364 C C . GLU A 1 176 ? -22.895 -1.847 10.181 1.00 87.19 176 GLU A C 1
ATOM 1366 O O . GLU A 1 176 ? -23.695 -1.196 9.511 1.00 87.19 176 GLU A O 1
ATOM 1371 N N . TYR A 1 177 ? -21.681 -2.163 9.720 1.00 88.44 177 TYR A N 1
ATOM 1372 C CA . TYR A 1 177 ? -21.183 -1.687 8.433 1.00 88.44 177 TYR A CA 1
ATOM 1373 C C . TYR A 1 177 ? -22.029 -2.199 7.261 1.00 88.44 177 TYR A C 1
ATOM 1375 O O . TYR A 1 177 ? -22.300 -1.458 6.320 1.00 88.44 177 TYR A O 1
ATOM 1383 N N . SER A 1 178 ? -22.473 -3.456 7.306 1.00 85.12 178 SER A N 1
ATOM 1384 C CA . SER A 1 178 ? -23.323 -4.024 6.260 1.00 85.12 178 SER A CA 1
ATOM 1385 C C . SER A 1 178 ? -24.727 -3.416 6.253 1.00 85.12 178 SER A C 1
ATOM 1387 O O . SER A 1 178 ? -25.346 -3.381 5.192 1.00 85.12 178 SER A O 1
ATOM 1389 N N . SER A 1 179 ? -25.231 -2.956 7.401 1.00 83.94 179 SER A N 1
ATOM 1390 C CA . SER A 1 179 ? -26.528 -2.278 7.499 1.00 83.94 179 SER A CA 1
ATOM 1391 C C . SER A 1 179 ? -26.485 -0.838 6.980 1.00 83.94 179 SER A C 1
ATOM 1393 O O . SER A 1 179 ? -27.429 -0.403 6.334 1.00 83.94 179 SER A O 1
ATOM 1395 N N . GLU A 1 180 ? -25.370 -0.129 7.180 1.00 81.81 180 GLU A N 1
ATOM 1396 C CA . GLU A 1 180 ? -25.165 1.247 6.698 1.00 81.81 180 GLU A CA 1
ATOM 1397 C C . GLU A 1 180 ? -24.899 1.335 5.186 1.00 81.81 180 GLU A C 1
ATOM 1399 O O . GLU A 1 180 ? -25.043 2.398 4.589 1.00 81.81 180 GLU A O 1
ATOM 1404 N N . GLN A 1 181 ? -24.439 0.243 4.570 1.00 70.62 181 GLN A N 1
ATOM 1405 C CA . GLN A 1 181 ? -24.084 0.180 3.145 1.00 70.62 181 GLN A CA 1
ATOM 1406 C C . GLN A 1 181 ? -25.194 -0.420 2.266 1.00 70.62 181 GLN A C 1
ATOM 1408 O O . GLN A 1 181 ? -24.955 -0.647 1.074 1.00 70.62 181 GLN A O 1
ATOM 1413 N N . ARG A 1 182 ? -26.350 -0.728 2.863 1.00 54.41 182 ARG A N 1
ATOM 1414 C CA . ARG A 1 182 ? -27.552 -1.236 2.195 1.00 54.41 182 ARG A CA 1
ATOM 1415 C C . ARG A 1 182 ? -28.401 -0.080 1.684 1.00 54.41 182 ARG A C 1
ATOM 1417 O O . ARG A 1 182 ? -28.908 -0.226 0.552 1.00 54.41 182 ARG A O 1
#